Protein AF-A0A512E4S8-F1 (afdb_monomer)

Secondary structure (DSSP, 8-state):
--HHHHHHHHHHHHHHHHHHHHHHHHHHHHHHHHHHHHHHHH-HHHHHHHHHHHHHHHHHHHHHHTT-SHHHHHHHHHHHHHHHHHHHHHHHS----------

Foldseek 3Di:
DDVVVVVVVVVVVLVVLVVVLVVLLVVLVVVLVVLVVCDVVCDDVLSVVLVVLSVLLNVLSVVVNVVDPVSVVVNVVSVVVNVVSVVVVCVVPPPPDDPPPDD

Mean predicted aligned error: 8.85 Å

Solvent-accessible surface area (backbone atoms only — not comparable to full-atom values): 5918 Å² total; per-residue (Å²): 137,65,68,68,60,56,52,55,52,50,54,51,51,50,53,51,51,52,51,53,46,51,53,50,52,53,51,51,53,52,50,52,57,51,46,62,74,41,36,84,78,60,35,72,66,57,43,51,54,51,52,52,51,50,54,50,46,49,55,28,47,55,39,38,75,74,68,40,72,68,25,56,61,51,41,53,54,50,48,53,54,48,53,53,50,54,54,51,50,47,68,76,51,61,80,83,69,78,92,77,83,87,131

pLDDT: mean 80.92, std 11.76, range [45.06, 93.75]

Organism: NCBI:txid393310

Sequence (103 aa):
MHPQLAARRLDVLHTQLESQRLDLLSCLNTLDGQLYQLRQTLGSEEYSRIMSLINRMRGEADALGAGSQISALALQELGKQLCRVTLALAKANPPQEESAAIS

Radius of gyration: 19.11 Å; Cα contacts (8 Å, |Δi|>4): 35; chains: 1; bounding box: 44×25×70 Å

Structure (mmCIF, N/CA/C/O backbone):
data_AF-A0A512E4S8-F1
#
_entry.id   AF-A0A512E4S8-F1
#
loop_
_atom_site.group_PDB
_atom_site.id
_atom_site.type_symbol
_atom_sit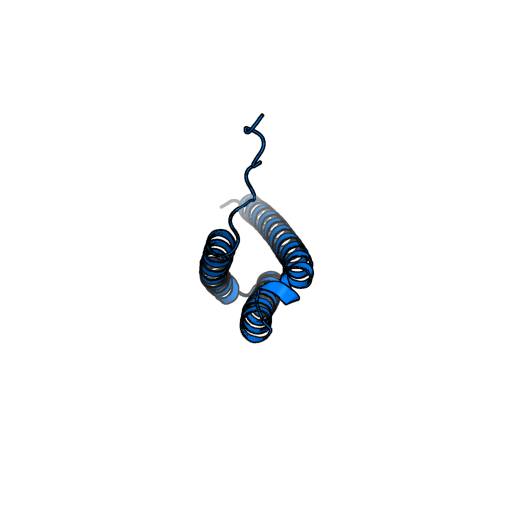e.label_atom_id
_atom_site.label_alt_id
_atom_site.label_comp_id
_atom_site.label_asym_id
_atom_site.label_entity_id
_atom_site.label_seq_id
_atom_site.pdbx_PDB_ins_code
_atom_site.Cartn_x
_atom_site.Cartn_y
_atom_site.Cartn_z
_atom_site.occupancy
_atom_site.B_iso_or_equiv
_atom_site.auth_seq_id
_atom_site.auth_comp_id
_atom_site.auth_asym_id
_atom_site.auth_atom_id
_atom_site.pdbx_PDB_model_num
ATOM 1 N N . MET A 1 1 ? 26.801 8.393 -29.145 1.00 58.97 1 MET A N 1
ATOM 2 C CA . MET A 1 1 ? 25.743 7.718 -28.356 1.00 58.97 1 MET A CA 1
ATOM 3 C C . MET A 1 1 ? 26.407 6.599 -27.560 1.00 58.97 1 MET A C 1
ATOM 5 O O . MET A 1 1 ? 26.957 5.709 -28.191 1.00 58.97 1 MET A O 1
ATOM 9 N N . HIS A 1 2 ? 26.455 6.669 -26.223 1.00 74.56 2 HIS A N 1
ATOM 10 C CA . HIS A 1 2 ? 27.130 5.667 -25.376 1.00 74.56 2 HIS A CA 1
ATOM 11 C C . HIS A 1 2 ? 26.105 4.674 -24.788 1.00 74.56 2 HIS A C 1
ATOM 13 O O . HIS A 1 2 ? 25.554 4.947 -23.720 1.00 74.56 2 HIS A O 1
ATOM 19 N N . PRO A 1 3 ? 25.831 3.529 -25.447 1.00 79.62 3 PRO A N 1
ATOM 20 C CA . PRO A 1 3 ? 24.799 2.574 -25.016 1.00 79.62 3 PRO A CA 1
ATOM 21 C C . PRO A 1 3 ? 25.064 1.988 -23.621 1.00 79.62 3 PRO A C 1
ATOM 23 O O . PRO A 1 3 ? 24.135 1.724 -22.866 1.00 79.62 3 PRO A O 1
ATOM 26 N N . GLN A 1 4 ? 26.335 1.877 -23.232 1.00 82.00 4 GLN A N 1
ATOM 27 C CA . GLN A 1 4 ? 26.750 1.386 -21.915 1.00 82.00 4 GLN A CA 1
ATOM 28 C C . GLN A 1 4 ? 26.334 2.324 -20.7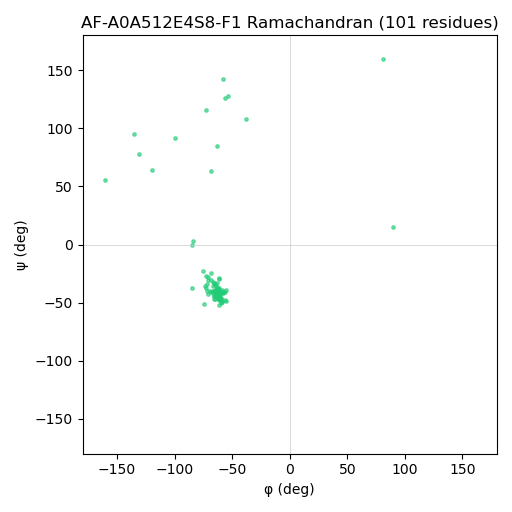68 1.00 82.00 4 GLN A C 1
ATOM 30 O O . GLN A 1 4 ? 26.013 1.862 -19.677 1.00 82.00 4 GLN A O 1
ATOM 35 N N . LEU A 1 5 ? 26.307 3.642 -21.007 1.00 87.00 5 LEU A N 1
ATOM 36 C CA . LEU A 1 5 ? 25.855 4.615 -20.010 1.00 87.00 5 LEU A CA 1
ATOM 37 C C . LEU A 1 5 ? 24.332 4.557 -19.832 1.00 87.00 5 LEU A C 1
ATOM 39 O O . LEU A 1 5 ? 23.839 4.690 -18.715 1.00 87.00 5 LEU A O 1
ATOM 43 N N . ALA A 1 6 ? 23.595 4.343 -20.925 1.00 84.81 6 ALA A N 1
ATOM 44 C CA . ALA A 1 6 ? 22.144 4.188 -20.890 1.00 84.81 6 ALA A CA 1
ATOM 45 C C . ALA A 1 6 ? 21.731 2.916 -20.131 1.00 84.81 6 ALA A C 1
ATOM 47 O O . ALA A 1 6 ? 20.861 2.994 -19.269 1.00 84.81 6 ALA A O 1
ATOM 48 N N . ALA A 1 7 ? 22.412 1.790 -20.378 1.00 83.50 7 ALA A N 1
ATOM 49 C CA . ALA A 1 7 ? 22.186 0.538 -19.654 1.00 83.50 7 ALA A CA 1
ATOM 50 C C . ALA A 1 7 ? 22.437 0.693 -18.144 1.00 83.50 7 ALA A C 1
ATOM 52 O O . ALA A 1 7 ? 21.549 0.423 -17.345 1.00 83.50 7 ALA A O 1
ATOM 53 N N . ARG A 1 8 ? 23.585 1.264 -17.746 1.00 85.56 8 ARG A N 1
ATOM 54 C CA . ARG A 1 8 ? 23.888 1.501 -16.321 1.00 85.56 8 ARG A CA 1
ATOM 55 C C . ARG A 1 8 ? 22.862 2.395 -15.627 1.00 85.56 8 ARG A C 1
ATOM 57 O O . ARG A 1 8 ? 22.533 2.169 -14.469 1.00 85.56 8 ARG A O 1
ATOM 64 N N . ARG A 1 9 ? 22.370 3.434 -16.309 1.00 88.50 9 ARG A N 1
ATOM 65 C CA . ARG A 1 9 ? 21.319 4.305 -15.760 1.00 88.50 9 ARG A CA 1
ATOM 66 C C . ARG A 1 9 ? 20.012 3.545 -15.558 1.00 88.50 9 ARG A C 1
ATOM 68 O O . ARG A 1 9 ? 19.362 3.753 -14.541 1.00 88.50 9 ARG A O 1
ATOM 75 N N . LEU A 1 10 ? 19.652 2.673 -16.497 1.00 86.31 10 LEU A N 1
ATOM 76 C CA . LEU A 1 10 ? 18.468 1.827 -16.386 1.00 86.31 10 LEU A CA 1
ATOM 77 C C . LEU A 1 10 ? 18.576 0.867 -15.192 1.00 86.31 10 LEU A C 1
ATOM 79 O O . LEU A 1 10 ? 17.633 0.777 -14.414 1.00 86.31 10 LEU A O 1
ATOM 83 N N . ASP A 1 11 ? 19.735 0.233 -14.999 1.00 87.19 11 ASP A N 1
ATOM 84 C CA . ASP A 1 11 ? 19.974 -0.689 -13.879 1.00 87.19 11 ASP A CA 1
ATOM 85 C C . ASP A 1 11 ? 19.845 0.009 -12.517 1.00 87.19 11 ASP A C 1
ATOM 87 O O . ASP A 1 11 ? 19.229 -0.517 -11.586 1.00 87.19 11 ASP A O 1
ATOM 91 N N . VAL A 1 12 ? 20.386 1.228 -12.399 1.00 89.31 12 VAL A N 1
ATOM 92 C CA . VAL A 1 12 ? 20.256 2.040 -11.179 1.00 89.31 12 VAL A CA 1
ATOM 93 C C . VAL A 1 12 ? 18.792 2.380 -10.907 1.00 89.31 12 VAL A C 1
ATOM 95 O O . VAL A 1 12 ? 18.336 2.218 -9.778 1.00 89.31 12 VAL A O 1
ATOM 98 N N . LEU A 1 13 ? 18.046 2.808 -11.930 1.00 86.81 13 LEU A N 1
ATOM 99 C CA . LEU A 1 13 ? 16.623 3.125 -11.787 1.00 86.81 13 LEU A CA 1
ATOM 100 C C . LEU A 1 13 ? 15.806 1.893 -11.389 1.00 86.81 13 LEU A C 1
ATOM 102 O O . LEU A 1 13 ? 14.936 1.995 -10.529 1.00 86.81 13 LEU A O 1
ATOM 106 N N . HIS A 1 14 ? 16.111 0.728 -11.963 1.00 85.81 14 HIS A N 1
ATOM 107 C CA . HIS A 1 14 ? 15.452 -0.526 -11.609 1.00 85.81 14 HIS A CA 1
ATOM 108 C C . HIS A 1 14 ? 15.726 -0.909 -10.150 1.00 85.81 14 HIS A C 1
ATOM 110 O O . HIS A 1 14 ? 14.804 -1.223 -9.405 1.00 85.81 14 HIS A O 1
ATOM 116 N N . THR A 1 15 ? 16.982 -0.805 -9.709 1.00 86.94 15 THR A N 1
ATOM 117 C CA . THR A 1 15 ? 17.367 -1.098 -8.319 1.00 86.94 15 THR A CA 1
ATOM 118 C C . THR A 1 15 ? 16.677 -0.152 -7.332 1.00 86.94 15 THR A C 1
ATOM 120 O O . THR A 1 15 ? 16.199 -0.580 -6.283 1.00 86.94 15 THR A O 1
ATOM 123 N N . GLN A 1 16 ? 16.592 1.139 -7.668 1.00 87.56 16 GLN A N 1
ATOM 124 C CA . GLN A 1 16 ? 15.889 2.128 -6.849 1.00 87.56 16 GLN A CA 1
ATOM 125 C C . GLN A 1 16 ? 14.389 1.840 -6.766 1.00 87.56 16 GLN A C 1
ATOM 127 O O . GLN A 1 16 ? 13.822 1.910 -5.677 1.00 87.56 16 GLN A O 1
ATOM 132 N N . LEU A 1 17 ? 13.762 1.486 -7.890 1.00 85.88 17 LEU A N 1
ATOM 133 C CA . LEU A 1 17 ? 12.347 1.132 -7.936 1.00 85.88 17 LEU A CA 1
ATOM 134 C C . LEU A 1 17 ? 12.049 -0.094 -7.065 1.00 85.88 17 LEU A C 1
ATOM 136 O O . LEU A 1 17 ? 11.106 -0.073 -6.279 1.00 85.88 17 LEU A O 1
ATOM 140 N N . GLU A 1 18 ? 12.880 -1.132 -7.159 1.00 86.69 18 GLU A N 1
ATOM 141 C CA . GLU A 1 18 ? 12.756 -2.337 -6.335 1.00 86.69 18 GLU A CA 1
ATOM 142 C C . GLU A 1 18 ? 12.908 -2.029 -4.842 1.00 86.69 18 GLU A C 1
ATOM 144 O O . GLU A 1 18 ? 12.098 -2.490 -4.038 1.00 86.69 18 GLU A O 1
ATOM 149 N N . SER A 1 19 ? 13.884 -1.196 -4.461 1.00 88.69 19 SER A N 1
ATOM 150 C CA . SER A 1 19 ? 14.041 -0.749 -3.070 1.00 88.69 19 SER A CA 1
ATOM 151 C C . SER A 1 19 ? 12.789 -0.026 -2.572 1.00 88.69 19 SER A C 1
ATOM 153 O O . SER A 1 19 ? 12.254 -0.371 -1.523 1.00 88.69 19 SER A O 1
ATOM 155 N N . GLN A 1 20 ? 12.271 0.928 -3.351 1.00 87.19 20 GLN A N 1
ATOM 156 C CA . GLN A 1 20 ? 11.063 1.676 -2.995 1.00 87.19 20 GLN A CA 1
ATOM 157 C C . GLN A 1 20 ? 9.828 0.773 -2.895 1.00 87.19 20 GLN A C 1
ATOM 159 O O . GLN A 1 20 ? 8.982 0.973 -2.022 1.00 87.19 20 GLN A O 1
ATOM 164 N N . ARG A 1 21 ?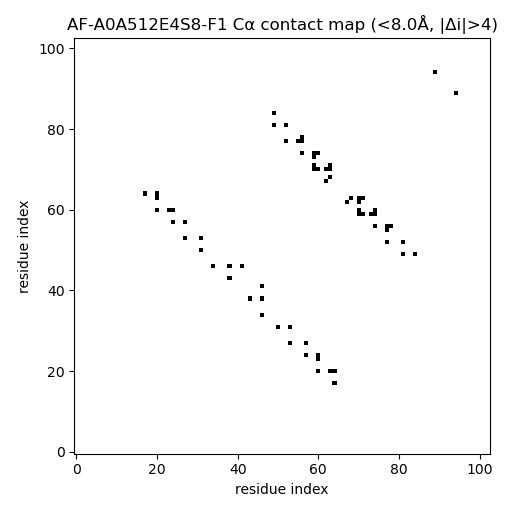 9.723 -0.241 -3.763 1.00 88.31 21 ARG A N 1
ATOM 165 C CA . ARG A 1 21 ? 8.653 -1.244 -3.708 1.00 88.31 21 ARG A CA 1
ATOM 166 C C . ARG A 1 21 ? 8.717 -2.036 -2.404 1.00 88.31 21 ARG A C 1
ATOM 168 O O . ARG A 1 21 ? 7.690 -2.220 -1.754 1.00 88.31 21 ARG A O 1
ATOM 175 N N . LEU A 1 22 ? 9.905 -2.493 -2.011 1.00 89.62 22 LEU A N 1
ATOM 176 C CA . LEU A 1 22 ? 10.103 -3.236 -0.764 1.00 89.62 22 LEU A CA 1
ATOM 177 C C . LEU A 1 22 ? 9.787 -2.380 0.468 1.00 89.62 22 LEU A C 1
ATOM 179 O O . LEU A 1 22 ? 9.093 -2.852 1.370 1.00 89.62 22 LEU A O 1
ATOM 183 N N . ASP A 1 23 ? 10.216 -1.118 0.475 1.00 89.19 23 ASP A N 1
ATOM 184 C CA . ASP A 1 23 ? 9.910 -0.173 1.554 1.00 89.19 23 ASP A CA 1
ATOM 185 C C . ASP A 1 23 ? 8.396 0.047 1.692 1.00 89.19 23 ASP A C 1
ATOM 187 O O . ASP A 1 23 ? 7.852 0.013 2.800 1.00 89.19 23 ASP A O 1
ATOM 191 N N . LEU A 1 24 ? 7.686 0.198 0.567 1.00 88.44 24 LEU A N 1
ATOM 192 C CA . LEU A 1 24 ? 6.228 0.317 0.550 1.00 88.44 24 LEU A CA 1
ATOM 193 C C . LEU A 1 24 ? 5.551 -0.935 1.123 1.00 88.44 24 LEU A C 1
ATOM 195 O O . LEU A 1 24 ? 4.669 -0.816 1.973 1.00 88.44 24 LEU A O 1
ATOM 199 N N . LEU A 1 25 ? 5.958 -2.130 0.691 1.00 90.25 25 LEU A N 1
ATOM 200 C CA . LEU A 1 25 ? 5.394 -3.386 1.194 1.00 90.25 25 LEU A CA 1
ATOM 201 C C . LEU A 1 25 ? 5.637 -3.555 2.701 1.00 90.25 25 LEU A C 1
ATOM 203 O O . LEU A 1 25 ? 4.729 -3.955 3.432 1.00 90.25 25 LEU A O 1
ATOM 207 N N . SER A 1 26 ? 6.829 -3.194 3.180 1.00 90.75 26 SER A N 1
ATOM 208 C CA . SER A 1 26 ? 7.164 -3.190 4.608 1.00 90.75 26 SER A CA 1
ATOM 209 C C . SER A 1 26 ? 6.271 -2.229 5.405 1.00 90.75 26 SER A C 1
ATOM 211 O O . SER A 1 26 ? 5.713 -2.594 6.447 1.00 90.75 26 SER A O 1
ATOM 213 N N . CYS A 1 27 ? 6.050 -1.021 4.879 1.00 89.19 27 CYS A N 1
ATOM 214 C CA . CYS A 1 27 ? 5.146 -0.040 5.474 1.00 89.19 27 CYS A CA 1
ATOM 215 C C . CYS A 1 27 ? 3.700 -0.560 5.544 1.00 89.19 27 CYS A C 1
ATOM 217 O O . CYS A 1 27 ? 3.078 -0.503 6.605 1.00 89.19 27 CYS A O 1
ATOM 219 N N . LEU A 1 28 ? 3.184 -1.136 4.452 1.00 90.19 28 LEU A N 1
ATOM 220 C CA . LEU A 1 28 ? 1.834 -1.710 4.406 1.00 90.19 28 LEU A CA 1
ATOM 221 C C . LEU A 1 28 ? 1.666 -2.872 5.394 1.00 90.19 28 LEU A C 1
ATOM 223 O O . LEU A 1 28 ? 0.629 -2.971 6.045 1.00 90.19 28 LEU A O 1
ATOM 227 N N . ASN A 1 29 ? 2.684 -3.720 5.553 1.00 90.00 29 ASN A N 1
ATOM 228 C CA . ASN A 1 29 ? 2.672 -4.806 6.537 1.00 90.00 29 ASN A CA 1
ATOM 229 C C . ASN A 1 29 ? 2.655 -4.291 7.978 1.00 90.00 29 ASN A C 1
ATOM 231 O O . ASN A 1 29 ? 1.933 -4.827 8.817 1.00 90.00 29 ASN A O 1
ATOM 235 N N . THR A 1 30 ? 3.412 -3.232 8.260 1.00 87.88 30 THR A N 1
ATOM 236 C CA . THR A 1 30 ? 3.402 -2.590 9.581 1.00 87.88 30 THR A CA 1
ATOM 237 C C . THR A 1 30 ? 2.024 -2.007 9.889 1.00 87.88 30 THR A C 1
ATOM 239 O O . THR A 1 30 ? 1.489 -2.212 10.979 1.00 87.88 30 THR A O 1
ATOM 242 N N . LEU A 1 31 ? 1.423 -1.327 8.911 1.00 85.56 31 LEU A N 1
ATOM 243 C CA . LEU A 1 31 ? 0.102 -0.728 9.051 1.00 85.56 31 LEU A CA 1
ATOM 244 C C . LEU A 1 31 ? -0.996 -1.778 9.276 1.00 85.56 31 LEU A C 1
ATOM 246 O O . LEU A 1 31 ? -1.872 -1.570 10.110 1.00 85.56 31 LEU A O 1
ATOM 250 N N . ASP A 1 32 ? -0.941 -2.906 8.569 1.00 88.12 32 ASP A N 1
ATOM 251 C CA . ASP A 1 32 ? -1.852 -4.044 8.758 1.00 88.12 32 ASP A CA 1
ATOM 252 C C . ASP A 1 32 ? -1.816 -4.549 10.216 1.00 88.12 32 ASP A C 1
ATOM 254 O O . ASP A 1 32 ? -2.846 -4.645 10.888 1.00 88.12 32 ASP A O 1
ATOM 258 N N . GLY A 1 33 ? -0.608 -4.733 10.765 1.00 86.12 33 GLY A N 1
ATOM 259 C CA . GLY A 1 33 ? -0.417 -5.103 12.170 1.00 86.12 33 GLY A CA 1
ATOM 260 C C . GLY A 1 33 ? -0.986 -4.076 13.159 1.00 86.12 33 GLY A C 1
ATOM 261 O O . GLY A 1 33 ? -1.631 -4.451 14.139 1.00 86.12 33 GLY A O 1
ATOM 262 N N . GLN A 1 34 ? -0.805 -2.781 12.893 1.00 83.69 34 GLN A N 1
ATOM 263 C CA . GLN A 1 34 ? -1.359 -1.706 13.726 1.00 83.69 34 GLN A CA 1
ATOM 264 C C . GLN A 1 34 ? -2.890 -1.631 13.640 1.00 83.69 34 GLN A C 1
ATOM 266 O O . GLN A 1 34 ? -3.567 -1.465 14.655 1.00 83.69 34 GLN A O 1
ATOM 271 N N . LEU A 1 35 ? -3.465 -1.803 12.449 1.00 84.81 35 LEU A N 1
ATOM 272 C CA . LEU A 1 35 ? -4.917 -1.822 12.264 1.00 84.81 35 LEU A CA 1
ATOM 273 C C . LEU A 1 35 ? -5.570 -3.005 12.962 1.00 84.81 35 LEU A C 1
ATOM 275 O O . LEU A 1 35 ? -6.671 -2.861 13.489 1.00 84.81 35 LEU A O 1
ATOM 279 N N . TYR A 1 36 ? -4.899 -4.157 13.001 1.00 83.69 36 TYR A N 1
ATOM 280 C CA . TYR A 1 36 ? -5.377 -5.301 13.767 1.00 83.69 36 TYR A CA 1
ATOM 281 C C . TYR A 1 36 ? -5.543 -4.956 15.255 1.00 83.69 36 TYR A C 1
ATOM 283 O O . TYR A 1 36 ? -6.563 -5.303 15.852 1.00 83.69 36 TYR A O 1
ATOM 291 N N . GLN A 1 37 ? -4.599 -4.207 15.837 1.00 82.44 37 GLN A N 1
ATOM 2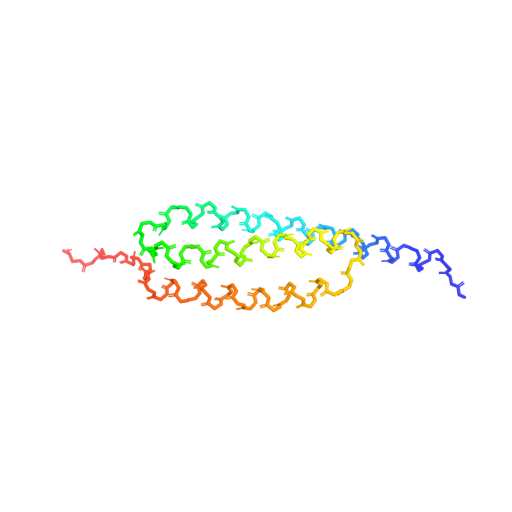92 C CA . GLN A 1 37 ? -4.697 -3.735 17.225 1.00 82.44 37 GLN A CA 1
ATOM 293 C C . GLN A 1 37 ? -5.834 -2.722 17.419 1.00 82.44 37 GLN A C 1
ATOM 295 O O . GLN A 1 37 ? -6.521 -2.751 18.436 1.00 82.44 37 GLN A O 1
ATOM 300 N N . LEU A 1 38 ? -6.078 -1.864 16.425 1.00 79.44 38 LEU A N 1
ATOM 301 C CA . LEU A 1 38 ? -7.115 -0.829 16.472 1.00 79.44 38 LEU A CA 1
ATOM 302 C C . LEU A 1 38 ? -8.510 -1.319 16.049 1.00 79.44 38 LEU A C 1
ATOM 304 O O . LEU A 1 38 ? -9.468 -0.545 16.076 1.00 79.44 38 LEU A O 1
ATOM 308 N N . ARG A 1 39 ? -8.662 -2.596 15.675 1.00 81.38 39 ARG A N 1
ATOM 309 C CA . ARG A 1 39 ? -9.911 -3.156 15.132 1.00 81.38 39 ARG A CA 1
ATOM 310 C C . ARG A 1 39 ? -11.118 -2.948 16.047 1.00 81.38 39 ARG A C 1
ATOM 312 O O . ARG A 1 39 ? -12.213 -2.689 15.556 1.00 81.38 39 ARG A O 1
ATOM 319 N N . GLN A 1 40 ? -10.930 -3.077 17.361 1.00 76.56 40 GLN A N 1
ATOM 320 C CA . GLN A 1 40 ? -12.018 -2.894 18.329 1.00 76.56 40 GLN A CA 1
ATOM 321 C C . GLN A 1 40 ? -12.479 -1.433 18.410 1.00 76.56 40 GLN A C 1
ATOM 323 O O . GLN A 1 40 ? -13.654 -1.181 18.648 1.00 76.56 40 GLN A O 1
ATOM 328 N N . THR A 1 41 ? -11.571 -0.484 18.176 1.00 80.12 41 THR A N 1
ATOM 329 C CA . THR A 1 41 ? -11.839 0.957 18.250 1.00 80.12 41 THR A CA 1
ATOM 330 C C . THR A 1 41 ? -12.416 1.505 16.948 1.00 80.12 41 THR A C 1
ATOM 332 O O . THR A 1 41 ? -13.287 2.366 16.986 1.00 80.12 41 THR A O 1
ATOM 335 N N . LEU A 1 42 ? -11.948 1.014 15.795 1.00 77.00 42 LEU A N 1
ATOM 336 C CA . LEU A 1 42 ? -12.401 1.496 14.486 1.00 77.00 42 LEU A CA 1
ATOM 337 C C . LEU A 1 42 ? -13.836 1.091 14.145 1.00 77.00 42 LEU A C 1
ATOM 339 O O . LEU A 1 42 ? -14.472 1.775 13.355 1.00 77.00 42 LEU A O 1
ATOM 343 N N . GLY A 1 43 ? -14.310 -0.034 14.679 1.00 81.94 43 GLY A N 1
ATOM 344 C CA . GLY A 1 43 ? -15.495 -0.696 14.147 1.00 81.94 43 GLY A CA 1
ATOM 345 C C . GLY A 1 43 ? -15.177 -1.549 12.912 1.00 81.94 43 GLY A C 1
ATOM 346 O O . GLY A 1 43 ? -14.138 -1.427 12.257 1.00 81.94 43 GLY A O 1
ATOM 347 N N . SER A 1 44 ? -16.064 -2.501 12.620 1.00 83.94 44 SER A N 1
ATOM 348 C CA . SER A 1 44 ? -15.835 -3.528 11.595 1.00 83.94 44 SER A CA 1
ATOM 349 C C . SER A 1 44 ? -15.877 -3.000 10.163 1.00 83.94 44 SER A C 1
ATOM 351 O O . SER A 1 44 ? -15.211 -3.565 9.291 1.00 83.94 44 SER A O 1
ATOM 353 N N . GLU A 1 45 ? -16.670 -1.960 9.906 1.00 85.75 45 GLU A N 1
ATOM 354 C CA . GLU A 1 45 ? -16.861 -1.406 8.565 1.00 85.75 45 GLU A CA 1
ATOM 355 C C . GLU A 1 45 ? -15.625 -0.614 8.134 1.00 85.75 45 GLU A C 1
ATOM 357 O O . GLU A 1 45 ? -15.020 -0.904 7.099 1.00 85.75 45 GLU A O 1
ATOM 362 N N . GLU A 1 46 ? -15.177 0.308 8.981 1.00 83.88 46 GLU A N 1
ATOM 363 C CA . GLU A 1 46 ? -13.974 1.105 8.787 1.00 83.88 46 GLU A CA 1
ATOM 364 C C . GLU A 1 46 ? -12.744 0.208 8.680 1.00 83.88 46 GLU A C 1
ATOM 366 O O . GLU A 1 46 ? -11.966 0.351 7.739 1.00 83.88 46 GLU A O 1
ATOM 371 N N . TYR A 1 47 ? -12.601 -0.778 9.573 1.00 86.69 47 TYR A N 1
ATOM 372 C CA . TYR A 1 47 ? -11.516 -1.756 9.490 1.00 86.69 47 TYR A CA 1
ATOM 373 C C . TYR A 1 47 ? -11.493 -2.462 8.125 1.00 86.69 47 TYR A C 1
ATOM 375 O O . TYR A 1 47 ? -10.455 -2.501 7.461 1.00 86.69 47 TYR A O 1
ATOM 383 N N . SER A 1 48 ? -12.643 -2.962 7.659 1.00 88.19 48 SER A N 1
ATOM 384 C CA . SER A 1 48 ? -12.743 -3.662 6.370 1.00 88.19 48 SER A CA 1
ATOM 385 C C . SER A 1 48 ? -12.411 -2.746 5.191 1.00 88.19 48 SER A C 1
ATOM 387 O O . SER A 1 48 ? -11.718 -3.155 4.256 1.00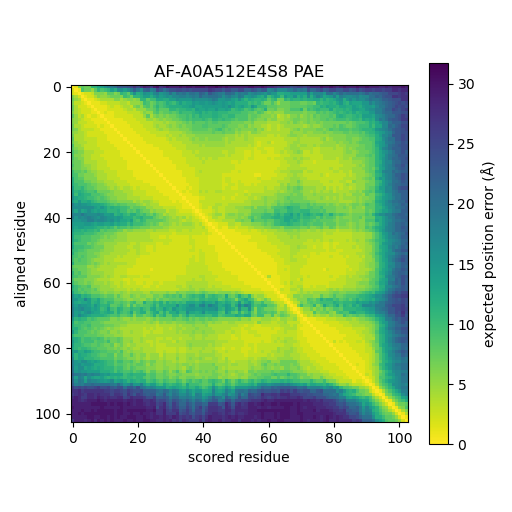 88.19 48 SER A O 1
ATOM 389 N N . ARG A 1 49 ? -12.853 -1.484 5.244 1.00 89.06 49 ARG A N 1
ATOM 390 C CA . ARG A 1 49 ? -12.570 -0.482 4.212 1.00 89.06 49 ARG A CA 1
ATOM 391 C C . ARG A 1 49 ? -11.076 -0.189 4.099 1.00 89.06 49 ARG A C 1
ATOM 393 O O . ARG A 1 49 ? -10.550 -0.122 2.988 1.00 89.06 49 ARG A O 1
ATOM 400 N N . ILE A 1 50 ? -10.389 -0.034 5.227 1.00 88.50 50 ILE A N 1
ATOM 401 C CA . ILE A 1 50 ? -8.951 0.256 5.241 1.00 88.50 50 ILE A CA 1
ATOM 402 C C . ILE A 1 50 ? -8.150 -0.977 4.825 1.00 88.50 50 ILE A C 1
ATOM 404 O O . ILE A 1 50 ? -7.230 -0.863 4.018 1.00 88.50 50 ILE A O 1
ATOM 408 N N . MET A 1 51 ? -8.545 -2.167 5.279 1.00 89.88 51 MET A N 1
ATOM 409 C CA . MET A 1 51 ? -7.934 -3.420 4.832 1.00 89.88 51 MET A CA 1
ATOM 410 C C . MET A 1 51 ? -8.065 -3.617 3.321 1.00 89.88 51 MET A C 1
ATOM 412 O O . MET A 1 51 ? -7.100 -3.995 2.657 1.00 89.88 51 MET A O 1
ATOM 416 N N . SER A 1 52 ? -9.228 -3.300 2.745 1.00 91.31 52 SER A N 1
ATOM 417 C CA . SER A 1 52 ? -9.409 -3.342 1.293 1.00 91.31 52 SER A CA 1
ATOM 418 C C . SER A 1 52 ? -8.477 -2.369 0.565 1.00 91.31 52 SER A C 1
ATOM 420 O O . SER A 1 52 ? -7.981 -2.702 -0.512 1.00 91.31 52 SER A O 1
ATOM 422 N N . LEU A 1 53 ? -8.230 -1.185 1.133 1.00 92.12 53 LEU A N 1
ATOM 423 C CA . LEU A 1 53 ? -7.302 -0.205 0.571 1.00 92.12 53 LEU A CA 1
ATOM 424 C C . LEU A 1 53 ? -5.856 -0.722 0.602 1.00 92.12 53 LEU A C 1
ATOM 426 O O . LEU A 1 53 ? -5.175 -0.674 -0.421 1.00 92.12 53 LEU A O 1
ATOM 430 N N . ILE A 1 54 ? -5.417 -1.279 1.734 1.00 91.25 54 ILE A N 1
ATOM 431 C CA . ILE A 1 54 ? -4.079 -1.872 1.896 1.00 91.25 54 ILE A CA 1
ATOM 432 C C . ILE A 1 54 ? -3.865 -3.020 0.912 1.00 91.25 54 ILE A C 1
ATOM 434 O O . ILE A 1 54 ? -2.847 -3.058 0.222 1.00 91.25 54 ILE A O 1
ATOM 438 N N . ASN A 1 55 ? -4.832 -3.931 0.792 1.00 92.19 55 ASN A N 1
ATOM 439 C CA . ASN A 1 55 ? -4.729 -5.061 -0.131 1.00 92.19 55 ASN A CA 1
ATOM 440 C C . ASN A 1 55 ? -4.643 -4.605 -1.590 1.00 92.19 55 ASN A C 1
ATOM 442 O O . ASN A 1 55 ? -3.876 -5.168 -2.369 1.00 92.19 55 ASN A O 1
ATOM 446 N N . ARG A 1 56 ? -5.371 -3.545 -1.955 1.00 93.75 56 ARG A N 1
ATOM 447 C CA . ARG A 1 56 ? -5.271 -2.958 -3.292 1.00 93.75 56 ARG A CA 1
ATOM 448 C C . ARG A 1 56 ? -3.904 -2.311 -3.529 1.00 93.75 56 ARG A C 1
ATOM 450 O O . ARG A 1 56 ? -3.340 -2.492 -4.600 1.00 93.75 56 ARG A O 1
ATOM 457 N N . MET A 1 57 ? -3.343 -1.618 -2.536 1.00 92.62 57 MET A N 1
ATOM 458 C CA . MET A 1 57 ? -1.983 -1.070 -2.629 1.00 92.62 57 MET A CA 1
ATOM 459 C C . MET A 1 57 ? -0.922 -2.165 -2.775 1.00 92.62 57 MET A C 1
ATOM 461 O O . MET A 1 57 ? -0.015 -2.000 -3.583 1.00 92.62 57 MET A O 1
ATOM 465 N N . ARG A 1 58 ? -1.050 -3.288 -2.054 1.00 92.44 58 ARG A N 1
ATOM 466 C CA . ARG A 1 58 ? -0.167 -4.456 -2.229 1.00 92.44 58 ARG A CA 1
ATOM 467 C C . ARG A 1 58 ? -0.235 -4.992 -3.660 1.00 92.44 58 ARG A C 1
ATOM 469 O O . ARG A 1 58 ? 0.799 -5.119 -4.301 1.00 92.44 58 ARG A O 1
ATOM 476 N N . GLY A 1 59 ? -1.444 -5.202 -4.186 1.00 90.88 59 GLY A N 1
ATOM 477 C CA . GLY A 1 59 ? -1.628 -5.687 -5.557 1.00 90.88 59 GLY A CA 1
ATOM 478 C C . GLY A 1 59 ? -1.015 -4.765 -6.617 1.00 90.88 59 GLY A C 1
ATOM 479 O O . GLY A 1 59 ? -0.372 -5.239 -7.550 1.00 90.88 59 GLY A O 1
ATOM 480 N N . GLU A 1 60 ? -1.151 -3.446 -6.460 1.00 90.62 60 GLU A N 1
ATOM 481 C CA . GLU A 1 60 ? -0.515 -2.492 -7.377 1.00 90.62 60 GLU A CA 1
ATOM 482 C C . GLU A 1 60 ? 1.013 -2.431 -7.200 1.00 90.62 60 GLU A C 1
ATOM 484 O O . GLU A 1 60 ? 1.733 -2.265 -8.182 1.00 90.62 60 GLU A O 1
ATOM 489 N N . ALA A 1 61 ? 1.534 -2.601 -5.980 1.00 87.56 61 ALA A N 1
ATOM 490 C CA . ALA A 1 61 ? 2.975 -2.696 -5.738 1.00 87.56 61 ALA A CA 1
ATOM 491 C C . ALA A 1 61 ? 3.581 -3.940 -6.408 1.00 87.56 61 ALA A C 1
ATOM 493 O O . ALA A 1 61 ? 4.618 -3.832 -7.063 1.00 87.56 61 ALA A O 1
ATOM 494 N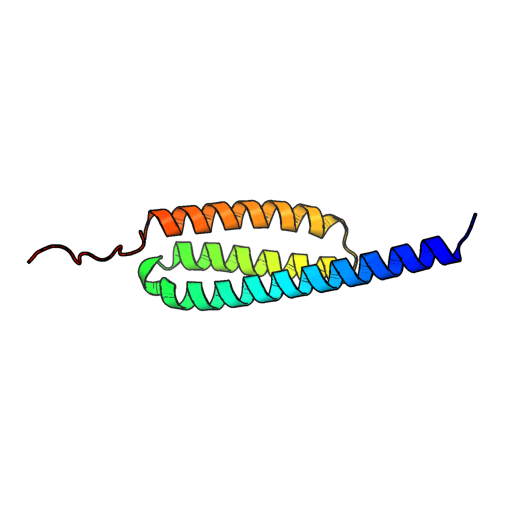 N . ASP A 1 62 ? 2.909 -5.088 -6.321 1.00 87.56 62 ASP A N 1
ATOM 495 C CA . ASP A 1 62 ? 3.330 -6.321 -6.993 1.00 87.56 62 ASP A CA 1
ATOM 496 C C . ASP A 1 62 ? 3.296 -6.166 -8.524 1.00 87.56 62 ASP A C 1
ATOM 498 O O . ASP A 1 62 ? 4.238 -6.550 -9.221 1.00 87.56 62 ASP A O 1
ATOM 502 N N . ALA A 1 63 ? 2.253 -5.523 -9.060 1.00 85.75 63 ALA A N 1
ATOM 503 C CA . ALA A 1 63 ? 2.137 -5.236 -10.490 1.00 85.75 63 ALA A CA 1
ATOM 504 C C . ALA A 1 63 ? 3.213 -4.256 -10.996 1.00 85.75 63 ALA A C 1
ATOM 506 O O . ALA A 1 63 ? 3.702 -4.398 -12.121 1.00 85.75 63 ALA A O 1
ATOM 507 N N . LEU A 1 64 ? 3.627 -3.291 -10.167 1.00 83.12 64 LEU A N 1
ATOM 508 C CA . LEU A 1 64 ? 4.755 -2.401 -10.457 1.00 83.12 64 LEU A CA 1
ATOM 509 C C . LEU A 1 64 ? 6.058 -3.200 -10.617 1.00 83.12 64 LEU A C 1
ATOM 511 O O . LEU A 1 64 ? 6.824 -2.951 -11.547 1.00 83.12 64 LEU A O 1
ATOM 515 N N . GLY A 1 65 ? 6.262 -4.204 -9.759 1.00 73.94 65 GLY A N 1
ATOM 516 C CA . GLY A 1 65 ? 7.372 -5.155 -9.845 1.00 73.94 65 GLY A CA 1
ATOM 517 C C . GLY A 1 65 ? 7.390 -5.985 -11.130 1.00 73.94 65 GLY A C 1
ATOM 518 O O . GLY A 1 65 ? 8.452 -6.351 -11.625 1.00 73.94 65 GLY A O 1
ATOM 519 N N . ALA A 1 66 ? 6.218 -6.226 -11.719 1.00 77.50 66 ALA A N 1
ATOM 520 C CA . ALA A 1 66 ? 6.070 -6.882 -13.016 1.00 77.50 66 ALA A CA 1
ATOM 521 C C . ALA A 1 66 ? 6.223 -5.922 -14.220 1.00 77.50 66 ALA A C 1
ATOM 523 O O . ALA A 1 66 ? 6.057 -6.343 -15.365 1.00 77.50 66 ALA A O 1
ATOM 524 N N . GLY A 1 67 ? 6.536 -4.639 -13.988 1.00 73.19 67 GLY A N 1
ATOM 525 C CA . GLY A 1 67 ? 6.764 -3.637 -15.037 1.00 73.19 67 GLY A CA 1
ATOM 526 C C . GLY A 1 67 ? 5.518 -2.863 -15.488 1.00 73.19 67 GLY A C 1
ATOM 527 O O . GLY A 1 67 ? 5.554 -2.202 -16.529 1.00 73.19 67 GLY A O 1
ATOM 528 N N . SER A 1 68 ? 4.414 -2.912 -14.734 1.00 74.56 68 SER A N 1
ATOM 529 C CA . SER A 1 68 ? 3.194 -2.156 -15.050 1.00 74.56 68 SER A CA 1
ATOM 530 C C . SER A 1 68 ? 3.358 -0.656 -14.775 1.00 74.56 68 SER A C 1
ATOM 532 O O . SER A 1 68 ? 3.468 -0.223 -13.629 1.00 74.56 68 SER A O 1
ATOM 534 N N . GLN A 1 69 ? 3.294 0.173 -15.823 1.00 69.94 69 GLN A N 1
ATOM 535 C CA . GLN A 1 69 ? 3.333 1.640 -15.687 1.00 69.94 69 GLN A CA 1
ATOM 536 C C . GLN A 1 69 ? 2.033 2.232 -15.116 1.00 69.94 69 GLN A C 1
ATOM 538 O O . GLN A 1 69 ? 2.058 3.281 -14.473 1.00 69.94 69 GLN A O 1
ATOM 543 N N . ILE A 1 70 ? 0.894 1.561 -15.316 1.00 75.44 70 ILE A N 1
ATOM 544 C CA . ILE A 1 70 ? -0.422 2.007 -14.823 1.00 75.44 70 ILE A CA 1
ATOM 545 C C . ILE A 1 70 ? -0.465 1.954 -13.288 1.00 75.44 70 ILE A C 1
ATOM 547 O O . ILE A 1 70 ? -1.075 2.809 -12.639 1.00 75.44 70 ILE A O 1
ATOM 551 N N . SER A 1 71 ? 0.261 1.002 -12.705 1.00 80.56 71 SER A N 1
ATOM 552 C CA . SER A 1 71 ? 0.281 0.757 -11.266 1.00 80.56 71 SER A CA 1
ATOM 553 C C . SER A 1 71 ? 0.953 1.875 -10.464 1.00 80.56 71 S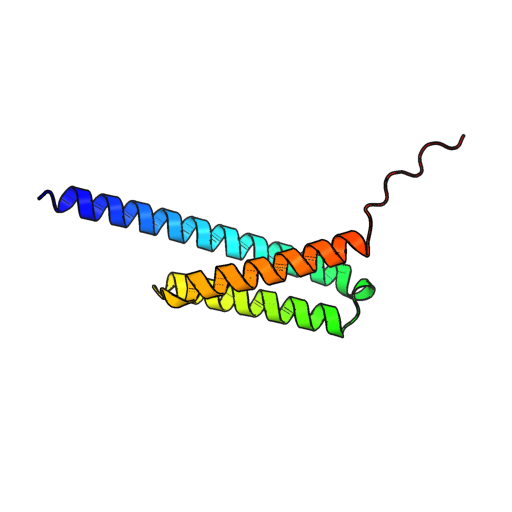ER A C 1
ATOM 555 O O . SER A 1 71 ? 0.575 2.112 -9.321 1.00 80.56 71 SER A O 1
ATOM 557 N N . ALA A 1 72 ? 1.860 2.659 -11.062 1.00 78.81 72 ALA A N 1
ATOM 558 C CA . ALA A 1 72 ? 2.475 3.810 -10.390 1.00 78.81 72 ALA A CA 1
ATOM 559 C C . ALA A 1 72 ? 1.454 4.921 -10.075 1.00 78.81 72 ALA A C 1
ATOM 561 O O . ALA A 1 72 ? 1.425 5.459 -8.966 1.00 78.81 72 ALA A O 1
ATOM 562 N N . LEU A 1 73 ? 0.586 5.249 -11.039 1.00 83.12 73 LEU A N 1
ATOM 563 C CA . LEU A 1 73 ? -0.469 6.252 -10.858 1.00 83.12 73 LEU A CA 1
ATOM 564 C C . LEU A 1 73 ? -1.543 5.757 -9.884 1.00 83.12 73 LEU A C 1
ATOM 566 O O . LEU A 1 73 ? -2.011 6.518 -9.036 1.00 83.12 73 LEU A O 1
ATOM 570 N N . ALA A 1 74 ? -1.897 4.472 -9.971 1.00 86.25 74 ALA A N 1
ATOM 571 C CA . ALA A 1 74 ? -2.824 3.847 -9.036 1.00 86.25 74 ALA A CA 1
ATOM 572 C C . ALA A 1 74 ? -2.284 3.894 -7.596 1.00 86.25 74 ALA A C 1
ATOM 574 O O . ALA A 1 74 ? -2.995 4.338 -6.696 1.00 86.25 74 ALA A O 1
ATOM 575 N N . LEU A 1 75 ? -1.013 3.532 -7.381 1.00 86.94 75 LEU A N 1
ATOM 576 C CA . LEU A 1 75 ? -0.348 3.625 -6.077 1.00 86.94 75 LEU A CA 1
ATOM 577 C C . LEU A 1 75 ? -0.343 5.047 -5.523 1.00 86.94 75 LEU A C 1
ATOM 579 O O . LEU A 1 75 ? -0.591 5.235 -4.332 1.00 86.94 75 LEU A O 1
ATOM 583 N N . GLN A 1 76 ? -0.108 6.051 -6.369 1.00 86.75 76 GLN A N 1
ATOM 584 C CA . GLN A 1 76 ? -0.139 7.446 -5.938 1.00 86.75 76 GLN A CA 1
ATOM 585 C C . GLN A 1 76 ? -1.522 7.842 -5.401 1.00 86.75 76 GLN A C 1
ATOM 587 O O . GLN A 1 76 ? -1.623 8.492 -4.358 1.00 86.75 76 GLN A O 1
ATOM 592 N N . GLU A 1 77 ? -2.593 7.463 -6.097 1.00 89.31 77 GLU A N 1
ATOM 593 C CA . GLU A 1 77 ? -3.952 7.799 -5.672 1.00 89.31 77 GLU A CA 1
ATOM 594 C C . GLU A 1 77 ? -4.369 7.019 -4.421 1.00 89.31 77 GLU A C 1
ATOM 596 O O . GLU A 1 77 ? -4.906 7.600 -3.475 1.00 89.31 77 GLU A O 1
ATOM 601 N N . LEU A 1 78 ? -4.052 5.725 -4.363 1.00 89.12 78 LEU A N 1
ATOM 602 C CA . LEU A 1 78 ? -4.309 4.902 -3.182 1.00 89.12 78 LEU A CA 1
ATOM 603 C C . LEU A 1 78 ? -3.529 5.413 -1.962 1.00 89.12 78 LEU A C 1
ATOM 605 O O . LEU A 1 78 ? -4.085 5.480 -0.869 1.00 89.12 78 LEU A O 1
ATOM 609 N N . GLY A 1 79 ? -2.290 5.875 -2.152 1.00 87.19 79 GLY A N 1
ATOM 610 C CA . GLY A 1 79 ? -1.493 6.509 -1.103 1.00 87.19 79 GLY A CA 1
ATOM 611 C C . GLY A 1 79 ? -2.148 7.776 -0.546 1.00 87.19 79 GLY A C 1
ATOM 612 O O . GLY A 1 79 ? -2.212 7.954 0.669 1.00 87.19 79 GLY A O 1
ATOM 613 N N . LYS A 1 80 ? -2.730 8.632 -1.399 1.00 89.62 80 LYS A N 1
ATOM 614 C CA . LYS A 1 80 ? -3.496 9.805 -0.931 1.00 89.62 80 LYS A CA 1
ATOM 615 C C . LYS A 1 80 ? -4.723 9.398 -0.122 1.00 89.62 80 LYS A C 1
ATOM 617 O O . LYS A 1 80 ? -5.024 10.032 0.891 1.00 89.62 80 LYS A O 1
ATOM 622 N N . GLN A 1 81 ? -5.444 8.370 -0.569 1.00 88.12 81 GLN A N 1
ATOM 623 C CA . GLN A 1 81 ? -6.598 7.844 0.161 1.00 88.12 81 GLN A CA 1
ATOM 624 C C . GLN A 1 81 ? -6.176 7.307 1.528 1.00 88.12 81 GLN A C 1
ATOM 626 O O . GLN A 1 81 ? -6.833 7.610 2.524 1.00 88.12 81 GLN A O 1
ATOM 631 N N . LEU A 1 82 ? -5.042 6.606 1.590 1.00 86.31 82 LEU A N 1
ATOM 632 C CA . LEU A 1 82 ? -4.511 6.075 2.834 1.00 86.31 82 LEU A CA 1
ATOM 633 C C . LEU A 1 82 ? -4.112 7.200 3.794 1.00 86.31 82 LEU A C 1
ATOM 635 O O . LEU A 1 82 ? -4.546 7.195 4.939 1.00 86.31 82 LEU A O 1
ATOM 639 N N . CYS A 1 83 ? -3.396 8.224 3.323 1.00 86.12 83 CYS A N 1
ATOM 640 C CA . CYS A 1 83 ? -3.052 9.387 4.146 1.00 86.12 83 CYS A CA 1
ATOM 641 C C . CYS A 1 83 ? -4.290 10.069 4.747 1.00 86.12 83 CYS A C 1
ATOM 643 O O . CYS A 1 83 ? -4.279 10.450 5.916 1.00 86.12 83 CYS A O 1
ATOM 645 N N . ARG A 1 84 ? -5.376 10.211 3.975 1.00 85.94 84 ARG A N 1
ATOM 646 C CA . ARG A 1 84 ? -6.636 10.789 4.476 1.00 85.94 84 ARG A CA 1
ATOM 647 C C . ARG A 1 84 ? -7.247 9.944 5.589 1.00 85.94 84 ARG A C 1
ATOM 649 O O . ARG A 1 84 ? -7.700 10.504 6.583 1.00 85.94 84 ARG A O 1
ATOM 656 N N . VAL A 1 85 ? -7.240 8.624 5.424 1.00 81.94 85 VAL A N 1
ATOM 657 C CA . VAL A 1 85 ? -7.704 7.677 6.442 1.00 81.94 85 VAL A CA 1
ATOM 658 C C . VAL A 1 85 ? -6.855 7.796 7.705 1.00 81.94 85 VAL A C 1
ATOM 660 O O . VAL A 1 85 ? -7.407 8.010 8.778 1.00 81.94 85 VAL A O 1
ATOM 663 N N . THR A 1 86 ? -5.528 7.728 7.594 1.00 77.44 86 THR A N 1
ATOM 664 C CA . THR A 1 86 ? -4.630 7.794 8.755 1.00 77.44 86 THR A CA 1
ATOM 665 C C . THR A 1 86 ? -4.773 9.120 9.504 1.00 77.44 86 THR A C 1
ATOM 667 O O . THR A 1 86 ? -4.819 9.133 10.731 1.00 77.44 86 THR A O 1
ATOM 670 N N . LEU A 1 87 ? -4.930 10.239 8.786 1.00 80.56 87 LEU A N 1
ATOM 671 C CA . LEU A 1 87 ? -5.201 11.548 9.390 1.00 80.56 87 LEU A CA 1
ATOM 672 C C . LEU A 1 87 ? -6.559 11.603 10.100 1.00 80.56 87 LEU A C 1
ATOM 674 O O . LEU A 1 87 ? -6.672 12.230 11.152 1.00 80.56 87 LEU A O 1
ATOM 678 N N . ALA A 1 88 ? -7.594 10.977 9.538 1.00 76.12 88 ALA A N 1
ATOM 679 C CA . ALA A 1 88 ? -8.902 10.899 10.182 1.00 76.12 88 ALA A CA 1
ATOM 680 C C . ALA A 1 88 ? -8.843 10.053 11.463 1.00 76.12 88 ALA A C 1
ATOM 682 O O . ALA A 1 88 ? -9.381 1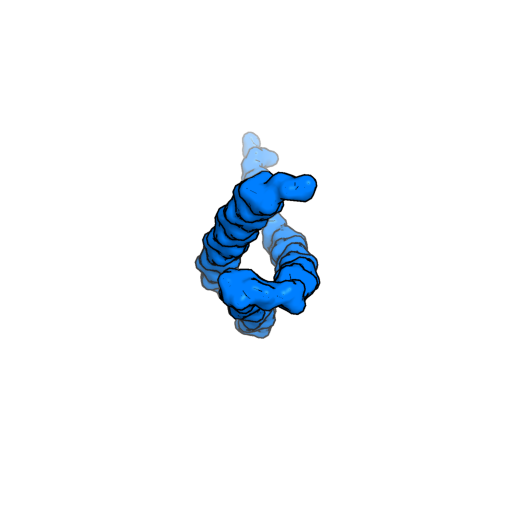0.467 12.488 1.00 76.12 88 ALA A O 1
ATOM 683 N N . LEU A 1 89 ? -8.123 8.928 11.432 1.00 73.12 89 LEU A N 1
ATOM 684 C CA . LEU A 1 89 ? -7.906 8.078 12.603 1.00 73.12 89 LEU A CA 1
ATOM 685 C C . LEU A 1 89 ? -7.116 8.795 13.703 1.00 73.12 89 LEU A C 1
ATOM 687 O O . LEU A 1 89 ? -7.514 8.741 14.861 1.00 73.12 89 LEU A O 1
ATOM 691 N N . ALA A 1 90 ? -6.053 9.525 13.352 1.00 74.19 90 ALA A N 1
ATOM 692 C CA . ALA A 1 90 ? -5.269 10.302 14.315 1.00 74.19 90 ALA A CA 1
ATOM 693 C C . ALA A 1 90 ? -6.088 11.417 14.992 1.00 74.19 90 ALA A C 1
ATOM 695 O O . ALA A 1 90 ? -5.873 11.728 16.157 1.00 74.19 90 ALA A O 1
ATOM 696 N N . LYS A 1 91 ? -7.054 12.014 14.280 1.00 72.25 91 LYS A N 1
ATOM 697 C CA . LYS A 1 91 ? -7.986 12.996 14.864 1.00 72.25 91 LYS A CA 1
ATOM 698 C C . LYS A 1 91 ? -9.030 12.353 15.774 1.00 72.25 91 LYS A C 1
ATOM 700 O O . LYS A 1 91 ? -9.439 12.973 16.748 1.00 72.25 91 LYS A O 1
ATOM 705 N N . ALA A 1 92 ? -9.483 11.149 15.431 1.00 64.75 92 ALA A N 1
ATOM 706 C CA . ALA A 1 92 ? -10.462 10.405 16.219 1.00 64.75 92 ALA A CA 1
ATOM 707 C C . ALA A 1 92 ? -9.853 9.794 17.491 1.00 64.75 92 ALA A C 1
ATOM 709 O O . ALA A 1 92 ? -10.580 9.52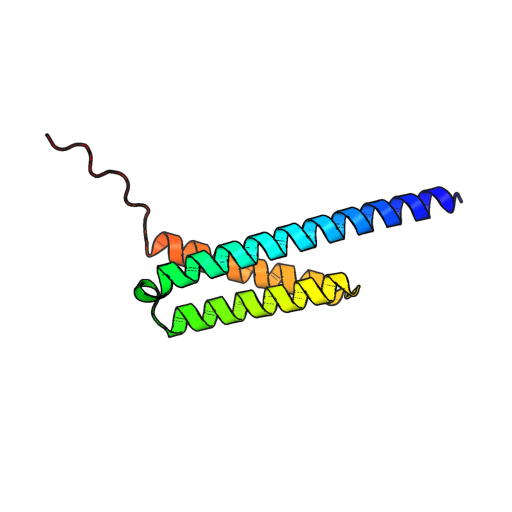6 18.442 1.00 64.75 92 ALA A O 1
ATOM 710 N N . ASN A 1 93 ? -8.534 9.593 17.511 1.00 60.78 93 ASN A N 1
ATOM 711 C CA . ASN A 1 93 ? -7.801 9.041 18.639 1.00 60.78 93 ASN A CA 1
ATOM 712 C C . ASN A 1 93 ? -6.581 9.936 18.935 1.00 60.78 93 ASN A C 1
ATOM 714 O O . ASN A 1 93 ? -5.474 9.615 18.490 1.00 60.78 93 ASN A O 1
ATOM 718 N N . PRO A 1 94 ? -6.771 11.099 19.595 1.00 53.06 94 PRO A N 1
ATOM 719 C CA . PRO A 1 94 ? -5.657 11.982 19.915 1.00 53.06 94 PRO A CA 1
ATOM 720 C C . PRO A 1 94 ? -4.627 11.214 20.756 1.00 53.06 94 PRO A C 1
ATOM 722 O O . PRO A 1 94 ? -5.027 10.401 21.597 1.00 53.06 94 PRO A O 1
ATOM 725 N N . PRO A 1 95 ? -3.314 11.439 20.554 1.00 51.78 95 PRO A N 1
ATOM 726 C CA . PRO A 1 95 ? -2.323 10.911 21.476 1.00 51.78 95 PRO A CA 1
ATOM 727 C C . PRO A 1 95 ? -2.724 11.374 22.876 1.00 51.78 95 PRO A C 1
ATOM 729 O O . PRO A 1 95 ? -3.006 12.557 23.075 1.00 51.78 95 PRO A O 1
ATOM 732 N N . GLN A 1 96 ? -2.818 10.438 23.821 1.00 51.66 96 GLN A N 1
ATOM 733 C CA . GLN A 1 96 ? -2.918 10.780 25.232 1.00 51.66 96 GLN A CA 1
ATOM 734 C C . GLN A 1 96 ? -1.617 11.500 25.600 1.00 51.66 96 GLN A C 1
ATOM 736 O O . GLN A 1 96 ? -0.653 10.871 26.024 1.00 51.66 96 GLN A O 1
ATOM 741 N N . GLU A 1 97 ? -1.560 12.811 25.363 1.00 49.97 97 GLU A N 1
ATOM 742 C CA . GLU A 1 97 ? -0.611 13.673 26.046 1.00 49.97 97 GLU A CA 1
ATOM 743 C C . GLU A 1 97 ? -0.852 13.471 27.537 1.00 49.97 97 GLU A C 1
ATOM 745 O O . GLU A 1 97 ? -1.988 13.518 28.019 1.00 49.97 97 GLU A O 1
ATOM 750 N N . GLU A 1 98 ? 0.235 13.147 28.228 1.00 49.38 98 GLU A N 1
ATOM 751 C CA . GLU A 1 98 ? 0.316 13.007 29.667 1.00 49.38 98 GLU A CA 1
ATOM 752 C C . GLU A 1 98 ? -0.544 14.061 30.367 1.00 49.38 98 GLU A C 1
ATOM 754 O O . GLU A 1 98 ? -0.184 15.231 30.484 1.00 49.38 98 GLU A O 1
ATOM 759 N N . SER A 1 99 ? -1.655 13.611 30.946 1.00 45.06 99 SER A N 1
ATOM 760 C CA . SER A 1 99 ? -2.242 14.251 32.116 1.00 45.06 99 SER A CA 1
ATOM 761 C C . SER A 1 99 ? -1.302 14.027 33.311 1.00 45.06 99 SER A C 1
ATOM 763 O O . SER A 1 99 ? -1.654 13.349 34.273 1.00 45.06 99 SER A O 1
ATOM 765 N N . ALA A 1 100 ? -0.085 14.564 33.234 1.00 52.41 100 ALA A N 1
ATOM 766 C CA . ALA A 1 100 ? 0.898 14.598 34.307 1.00 52.41 100 ALA A CA 1
ATOM 767 C C . ALA A 1 100 ? 1.236 16.058 34.635 1.00 52.41 100 ALA A C 1
ATOM 769 O O . ALA A 1 100 ? 2.355 16.511 34.438 1.00 52.41 100 ALA A O 1
ATOM 770 N N . ALA A 1 101 ? 0.245 16.810 35.121 1.00 50.66 101 ALA A N 1
ATOM 771 C CA . ALA A 1 101 ? 0.478 18.052 35.861 1.00 50.66 101 ALA A CA 1
ATOM 772 C C . ALA A 1 101 ? -0.755 18.448 36.693 1.00 50.66 101 ALA A C 1
ATOM 774 O O . ALA A 1 101 ? -1.287 19.545 36.552 1.00 50.66 101 ALA A O 1
ATOM 775 N N . ILE A 1 102 ? -1.229 17.554 37.566 1.00 56.12 102 ILE A N 1
ATOM 776 C CA . ILE A 1 102 ? -1.964 17.972 38.768 1.00 56.12 102 ILE A CA 1
ATOM 777 C C . ILE A 1 102 ? -1.438 17.150 39.942 1.00 56.12 102 ILE A C 1
ATOM 779 O O . ILE A 1 102 ? -1.876 16.019 40.152 1.00 56.12 102 ILE A O 1
ATOM 783 N N . SER A 1 103 ? -0.482 17.714 40.677 1.00 49.84 103 SER A N 1
ATOM 784 C CA . SER A 1 103 ? -0.369 17.679 42.147 1.00 49.84 103 SER A CA 1
ATOM 785 C C . SER A 1 103 ? 0.783 18.578 42.573 1.00 49.84 103 SER A C 1
ATOM 787 O O . SER A 1 103 ? 1.900 18.372 42.053 1.00 49.84 103 SER A O 1
#